Protein AF-A0A4Q9MJ34-F1 (afdb_monomer_lite)

Structure (mmCIF, N/CA/C/O backbone):
data_AF-A0A4Q9MJ34-F1
#
_entry.id   AF-A0A4Q9MJ34-F1
#
loop_
_atom_site.group_PDB
_atom_site.id
_atom_site.type_symbol
_atom_site.label_atom_id
_atom_site.label_alt_id
_atom_site.label_comp_id
_atom_site.label_asym_id
_atom_site.label_entity_id
_atom_site.label_seq_id
_atom_site.pdbx_PDB_ins_code
_atom_site.Cartn_x
_atom_site.Cartn_y
_atom_site.Cartn_z
_atom_site.occupancy
_atom_site.B_iso_or_equiv
_atom_site.auth_seq_id
_atom_site.auth_comp_id
_atom_site.auth_asym_id
_atom_site.auth_atom_id
_atom_site.pdbx_PDB_model_num
ATOM 1 N N . TRP A 1 1 ? -5.768 6.900 15.202 1.00 71.12 1 TRP A N 1
ATOM 2 C CA . TRP A 1 1 ? -4.510 6.728 15.957 1.00 71.12 1 TRP A CA 1
ATOM 3 C C . TRP A 1 1 ? -3.930 8.101 16.248 1.00 71.12 1 TRP A C 1
ATOM 5 O O . TRP A 1 1 ? -4.358 9.040 15.583 1.00 71.12 1 TRP A O 1
ATOM 15 N N . PRO A 1 2 ? -3.010 8.250 17.213 1.00 91.31 2 PRO A N 1
ATOM 16 C CA . PRO A 1 2 ? -2.289 9.505 17.401 1.00 91.31 2 PRO A CA 1
ATOM 17 C C . PRO A 1 2 ? -1.554 9.910 16.118 1.00 91.31 2 PRO A C 1
ATOM 19 O O . PRO A 1 2 ? -0.961 9.059 15.458 1.00 91.31 2 PRO A O 1
ATOM 22 N N . GLU A 1 3 ? -1.564 11.198 15.781 1.00 88.56 3 GLU A N 1
ATOM 23 C CA . GLU A 1 3 ? -0.897 11.725 14.579 1.00 88.56 3 GLU A CA 1
ATOM 24 C C . GLU A 1 3 ? 0.598 11.373 14.557 1.00 88.56 3 GLU A C 1
ATOM 26 O O . GLU A 1 3 ? 1.138 10.940 13.544 1.00 88.56 3 GLU A O 1
ATOM 31 N N . THR A 1 4 ? 1.251 11.438 15.717 1.00 89.12 4 THR A N 1
ATOM 32 C CA . THR A 1 4 ? 2.658 11.055 15.888 1.00 89.12 4 THR A CA 1
ATOM 33 C C . THR A 1 4 ? 2.924 9.593 15.530 1.00 89.12 4 THR A C 1
ATOM 35 O O . THR A 1 4 ? 3.978 9.276 14.989 1.00 89.12 4 THR A O 1
ATOM 38 N N . TRP A 1 5 ? 1.967 8.695 15.774 1.00 90.69 5 TRP A N 1
ATOM 39 C CA . TRP A 1 5 ? 2.090 7.283 15.404 1.00 90.69 5 TRP A CA 1
ATOM 40 C C . TRP A 1 5 ? 1.886 7.067 13.908 1.00 90.69 5 TRP A C 1
ATOM 42 O O . TRP A 1 5 ? 2.558 6.226 13.321 1.00 90.69 5 TRP A O 1
ATOM 52 N N . ILE A 1 6 ? 0.987 7.831 13.282 1.00 86.94 6 ILE A N 1
ATOM 53 C CA . ILE A 1 6 ? 0.792 7.795 11.827 1.00 86.94 6 ILE A CA 1
ATOM 54 C C . ILE A 1 6 ? 2.070 8.272 11.132 1.00 86.94 6 ILE A C 1
ATOM 56 O O . ILE A 1 6 ? 2.556 7.615 10.212 1.00 86.94 6 ILE A O 1
ATOM 60 N N . GLN A 1 7 ? 2.656 9.372 11.604 1.00 90.06 7 GLN A N 1
ATOM 61 C CA . GLN A 1 7 ? 3.914 9.903 11.080 1.00 90.06 7 GLN A CA 1
ATOM 62 C C . GLN A 1 7 ? 5.067 8.914 11.248 1.00 90.06 7 GLN A C 1
ATOM 64 O O . GLN A 1 7 ? 5.810 8.673 10.296 1.00 90.06 7 GLN A O 1
ATOM 69 N N . GLU A 1 8 ? 5.183 8.288 12.418 1.00 91.06 8 GLU A N 1
ATOM 70 C CA . GLU A 1 8 ? 6.228 7.301 12.676 1.00 91.06 8 GLU A CA 1
ATOM 71 C C . GLU A 1 8 ? 6.049 6.038 11.823 1.00 91.06 8 GLU A C 1
ATOM 73 O O . GLU A 1 8 ? 7.008 5.554 11.222 1.00 91.06 8 GLU A O 1
ATOM 78 N N . ALA A 1 9 ? 4.815 5.553 11.664 1.00 88.44 9 ALA A N 1
ATOM 79 C CA . ALA A 1 9 ? 4.514 4.446 10.761 1.00 88.44 9 ALA A CA 1
ATOM 80 C C . ALA A 1 9 ? 4.884 4.788 9.307 1.00 88.44 9 ALA A C 1
ATOM 82 O O . ALA A 1 9 ? 5.561 4.001 8.641 1.00 88.44 9 ALA A O 1
ATOM 83 N N . ARG A 1 10 ? 4.527 5.989 8.821 1.00 89.88 10 ARG A N 1
ATOM 84 C CA . ARG A 1 10 ? 4.923 6.469 7.483 1.00 89.88 10 ARG A CA 1
ATOM 85 C C . ARG A 1 10 ? 6.442 6.540 7.340 1.00 89.88 10 ARG A C 1
ATOM 87 O O . ARG A 1 10 ? 6.970 6.142 6.300 1.00 89.88 10 ARG A O 1
ATOM 94 N N . ARG A 1 11 ? 7.149 7.006 8.374 1.00 90.38 11 ARG A N 1
ATOM 95 C CA . ARG A 1 11 ? 8.616 7.086 8.405 1.00 90.38 11 ARG A CA 1
ATOM 96 C C . ARG A 1 11 ? 9.253 5.702 8.275 1.00 90.38 11 ARG A C 1
ATOM 98 O O . ARG A 1 11 ? 10.134 5.528 7.436 1.00 90.38 11 ARG A O 1
ATOM 105 N N . LEU A 1 12 ? 8.791 4.725 9.055 1.00 89.81 12 LEU A N 1
ATOM 106 C CA . LEU A 1 12 ? 9.312 3.353 9.048 1.00 89.81 12 LEU A CA 1
ATOM 107 C C . LEU A 1 12 ? 9.060 2.646 7.713 1.00 89.81 12 LEU A C 1
ATOM 109 O O . LEU A 1 12 ? 9.987 2.088 7.129 1.00 89.81 12 LEU A O 1
ATOM 113 N N . ILE A 1 13 ? 7.834 2.727 7.193 1.00 89.25 13 ILE A N 1
ATOM 114 C CA . ILE A 1 13 ? 7.457 2.110 5.913 1.00 89.25 13 ILE A CA 1
ATOM 115 C C . ILE A 1 13 ? 8.266 2.734 4.767 1.00 89.25 13 ILE A C 1
ATOM 117 O O . ILE A 1 13 ? 8.820 2.021 3.933 1.00 89.25 13 ILE A O 1
ATOM 121 N N . THR A 1 14 ? 8.412 4.062 4.750 1.00 88.81 14 THR A N 1
ATOM 122 C CA . THR A 1 14 ? 9.218 4.747 3.726 1.00 88.81 14 THR A CA 1
ATOM 123 C C . THR A 1 14 ? 10.694 4.363 3.818 1.00 88.81 14 THR A C 1
ATOM 125 O O . THR A 1 14 ? 11.335 4.140 2.790 1.00 88.81 14 THR A O 1
ATOM 128 N N . HIS A 1 15 ? 11.240 4.255 5.033 1.00 87.69 15 HIS A N 1
ATOM 129 C CA . HIS A 1 15 ? 12.619 3.822 5.242 1.00 87.69 15 HIS A CA 1
ATOM 130 C C . HIS A 1 15 ? 12.849 2.408 4.695 1.00 87.69 15 HIS A C 1
ATOM 132 O O . HIS A 1 15 ? 13.737 2.211 3.863 1.00 87.69 15 HIS A O 1
ATOM 138 N N . GLU A 1 16 ? 12.000 1.452 5.074 1.00 89.25 16 GLU A N 1
ATOM 139 C CA . GLU A 1 16 ? 12.101 0.063 4.619 1.00 89.25 16 GLU A CA 1
ATOM 140 C C . GLU A 1 16 ? 11.977 -0.041 3.091 1.00 89.25 16 GLU A C 1
ATOM 142 O O . GLU A 1 16 ? 12.775 -0.717 2.436 1.00 89.25 16 GLU A O 1
ATOM 147 N N . TRP A 1 17 ? 11.049 0.714 2.497 1.00 87.56 17 TRP A N 1
ATOM 148 C CA . TRP A 1 17 ? 10.918 0.827 1.047 1.00 87.56 17 TRP A CA 1
ATOM 149 C C . TRP A 1 17 ? 12.216 1.274 0.380 1.00 87.56 17 TRP A C 1
ATOM 151 O O . TRP A 1 17 ? 12.679 0.637 -0.566 1.00 87.56 17 TRP A O 1
ATOM 161 N N . THR A 1 18 ? 12.843 2.342 0.880 1.00 86.69 18 THR A N 1
ATOM 162 C CA . THR A 1 18 ? 14.094 2.848 0.299 1.00 86.69 18 THR A CA 1
ATOM 163 C C . THR A 1 18 ? 15.270 1.891 0.456 1.00 86.69 18 THR A C 1
ATOM 165 O O . THR A 1 18 ? 16.134 1.874 -0.419 1.00 86.69 18 THR A O 1
ATOM 168 N N . MET A 1 19 ? 15.293 1.099 1.530 1.00 85.81 19 MET A N 1
ATOM 169 C CA . MET A 1 19 ? 16.393 0.190 1.851 1.00 85.81 19 MET A CA 1
ATOM 170 C C . MET A 1 19 ? 16.295 -1.156 1.131 1.00 85.81 19 MET A C 1
ATOM 172 O O . MET A 1 19 ? 17.326 -1.708 0.750 1.00 85.81 19 MET A O 1
ATOM 176 N N . ARG A 1 20 ? 15.083 -1.701 0.959 1.00 84.50 20 ARG A N 1
ATOM 177 C CA . ARG A 1 20 ? 14.895 -3.089 0.501 1.00 84.50 20 ARG A CA 1
ATOM 178 C C . ARG A 1 20 ? 14.103 -3.256 -0.788 1.00 84.50 20 ARG A C 1
ATOM 180 O O . ARG A 1 20 ? 14.299 -4.252 -1.476 1.00 84.50 20 ARG A O 1
ATOM 187 N N . TYR A 1 21 ? 13.229 -2.309 -1.122 1.00 82.25 21 TYR A N 1
ATOM 188 C CA . TYR A 1 21 ? 12.232 -2.510 -2.180 1.00 82.25 21 TYR A CA 1
ATOM 189 C C . TYR A 1 21 ? 12.360 -1.541 -3.351 1.00 82.25 21 TYR A C 1
ATOM 191 O O . TYR A 1 21 ? 11.905 -1.859 -4.447 1.00 82.25 21 TYR A O 1
ATOM 199 N N . LYS A 1 22 ? 12.994 -0.378 -3.166 1.00 75.12 22 LYS A N 1
ATOM 200 C CA . LYS A 1 22 ? 13.160 0.619 -4.224 1.00 75.12 22 LYS A CA 1
ATOM 201 C C . LYS A 1 22 ? 13.884 -0.011 -5.422 1.00 75.12 22 LYS A C 1
ATOM 203 O O . LYS A 1 22 ? 15.059 -0.366 -5.292 1.00 75.12 22 LYS A O 1
ATOM 208 N N . PRO A 1 23 ? 13.247 -0.103 -6.604 1.00 62.16 23 PRO A N 1
ATOM 209 C CA . PRO A 1 23 ? 13.946 -0.555 -7.790 1.00 62.16 23 PRO A CA 1
ATOM 210 C C . PRO A 1 23 ? 15.043 0.462 -8.099 1.00 62.16 23 PRO A C 1
ATOM 212 O O . PRO A 1 23 ? 14.771 1.649 -8.307 1.00 62.16 23 PRO A O 1
ATOM 215 N N . VAL A 1 24 ? 16.298 0.006 -8.102 1.00 57.34 24 VAL A N 1
ATOM 216 C CA . VAL A 1 24 ? 17.409 0.784 -8.652 1.00 57.34 24 VAL A CA 1
ATOM 217 C C . VAL A 1 24 ? 16.984 1.154 -10.072 1.00 57.34 24 VAL A C 1
ATOM 219 O O . VAL A 1 24 ? 16.696 0.249 -10.863 1.00 57.34 24 VAL A O 1
ATOM 222 N N . PRO A 1 25 ? 16.875 2.451 -10.418 1.00 53.06 25 PRO A N 1
ATOM 223 C CA . PRO A 1 25 ? 16.566 2.830 -11.782 1.00 53.06 25 PRO A CA 1
ATOM 224 C C . PRO A 1 25 ? 17.587 2.138 -12.675 1.00 53.06 25 PRO A C 1
ATOM 226 O O . PRO A 1 25 ? 18.787 2.205 -12.404 1.00 53.06 25 PRO A O 1
ATOM 229 N N . ALA A 1 26 ? 17.121 1.469 -13.727 1.00 49.00 26 ALA A N 1
ATOM 230 C CA . ALA A 1 26 ? 17.945 0.773 -14.713 1.00 49.00 26 ALA A CA 1
ATOM 231 C C . ALA A 1 26 ? 18.858 1.721 -15.533 1.00 49.00 26 ALA A C 1
ATOM 233 O O . ALA A 1 26 ? 19.099 1.490 -16.710 1.00 49.00 26 ALA A O 1
ATOM 234 N N . ALA A 1 27 ? 19.356 2.803 -14.932 1.00 46.69 27 ALA A N 1
ATOM 235 C CA . ALA A 1 27 ? 20.458 3.613 -15.422 1.00 46.69 27 ALA A CA 1
ATOM 236 C C . ALA A 1 27 ? 21.819 2.916 -15.221 1.00 46.69 27 ALA A C 1
ATOM 238 O O . ALA A 1 27 ? 22.747 3.211 -15.961 1.00 46.69 27 ALA A O 1
ATOM 239 N N . ASN A 1 28 ? 21.929 1.947 -14.299 1.00 45.34 28 ASN A N 1
ATOM 240 C CA . ASN A 1 28 ? 23.179 1.206 -14.053 1.00 45.34 28 ASN A CA 1
ATOM 241 C C . ASN A 1 28 ? 23.244 -0.178 -14.725 1.00 45.34 28 ASN A C 1
ATOM 243 O O . ASN A 1 28 ? 24.209 -0.907 -14.532 1.00 45.34 28 ASN A O 1
ATOM 247 N N . ALA A 1 29 ? 22.250 -0.549 -15.539 1.00 46.66 29 ALA A N 1
ATOM 248 C CA . ALA A 1 29 ? 22.277 -1.787 -16.327 1.00 46.66 29 ALA A CA 1
ATOM 249 C C . ALA A 1 29 ? 22.852 -1.572 -17.745 1.00 46.66 29 ALA A C 1
ATOM 251 O O . ALA A 1 29 ? 22.473 -2.270 -18.687 1.00 46.66 29 ALA A O 1
ATOM 252 N N . ALA A 1 30 ? 23.739 -0.586 -17.917 1.00 46.06 30 ALA A N 1
ATOM 253 C CA . ALA A 1 30 ? 24.426 -0.322 -19.175 1.00 46.06 30 ALA A CA 1
ATOM 254 C C . ALA A 1 30 ? 25.826 -0.969 -19.184 1.00 46.06 30 ALA A C 1
ATOM 256 O O . ALA A 1 3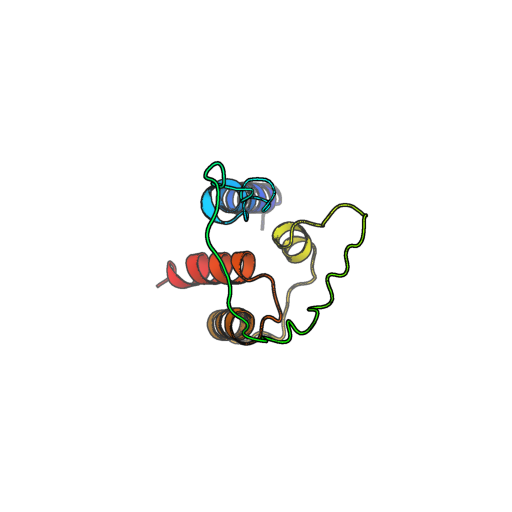0 ? 26.780 -0.413 -18.655 1.00 46.06 30 ALA A O 1
ATOM 257 N N . ALA A 1 31 ? 25.883 -2.119 -19.866 1.00 43.59 31 ALA A N 1
ATOM 258 C CA . ALA A 1 31 ? 27.024 -2.746 -20.546 1.00 43.59 31 ALA A CA 1
ATOM 259 C C . ALA A 1 31 ? 28.149 -3.413 -19.722 1.00 43.59 31 ALA A C 1
ATOM 261 O O . ALA A 1 31 ? 28.902 -2.757 -19.012 1.00 43.59 31 ALA A O 1
ATOM 262 N N . PRO A 1 32 ? 28.444 -4.684 -20.051 1.00 50.84 32 PRO A N 1
ATOM 263 C CA . PRO A 1 32 ? 29.808 -5.119 -20.276 1.00 50.84 32 PRO A CA 1
ATOM 264 C C . PRO A 1 32 ? 29.930 -5.512 -21.750 1.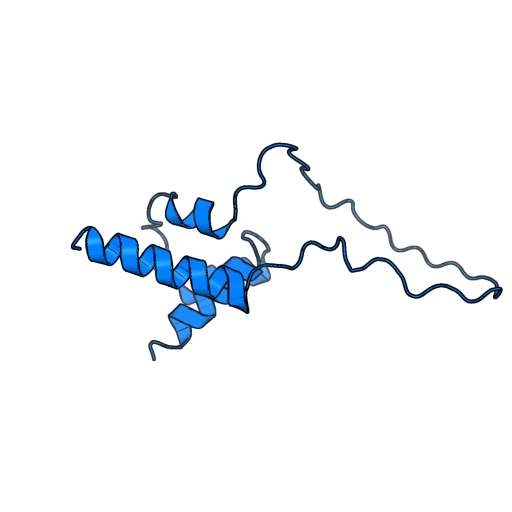00 50.84 32 PRO A C 1
ATOM 266 O O . PRO A 1 32 ? 29.687 -6.659 -22.104 1.00 50.84 32 PRO A O 1
ATOM 269 N N . VAL A 1 33 ? 30.265 -4.574 -22.639 1.00 43.78 33 VAL A N 1
ATOM 270 C CA . VAL A 1 33 ? 30.721 -4.949 -23.988 1.00 43.78 33 VAL A CA 1
ATOM 271 C C . VAL A 1 33 ? 31.850 -4.021 -24.409 1.00 43.78 33 VAL A C 1
ATOM 273 O O . VAL A 1 33 ? 31.643 -2.976 -25.017 1.00 43.78 33 VAL A O 1
ATOM 276 N N . GLY A 1 34 ? 33.062 -4.442 -24.068 1.00 43.81 34 GLY A N 1
ATOM 277 C CA . GLY A 1 34 ? 34.290 -4.041 -24.736 1.00 43.81 34 GLY A CA 1
ATOM 278 C C . GLY A 1 34 ? 35.034 -5.306 -25.147 1.00 43.81 34 GLY A C 1
ATOM 279 O O . GLY A 1 34 ? 35.930 -5.746 -24.440 1.00 43.81 34 GLY A O 1
ATOM 280 N N . GLY A 1 35 ? 34.618 -5.922 -26.252 1.00 39.91 35 GLY A N 1
ATOM 281 C CA . GLY A 1 35 ? 35.297 -7.061 -26.873 1.00 39.91 35 GLY A CA 1
ATOM 282 C C . GLY A 1 35 ? 34.811 -7.217 -28.319 1.00 39.91 35 GLY A C 1
ATOM 283 O O . GLY A 1 35 ? 33.595 -7.236 -28.518 1.00 39.91 35 GLY A O 1
ATOM 284 N N . PRO A 1 36 ? 35.695 -7.240 -29.335 1.00 52.12 36 PRO A N 1
ATOM 285 C CA . PRO A 1 36 ? 35.270 -7.145 -30.725 1.00 52.12 36 PRO A CA 1
ATOM 286 C C . PRO A 1 36 ? 34.981 -8.512 -31.364 1.00 52.12 36 PRO A C 1
ATOM 288 O O . PRO A 1 36 ? 35.621 -9.507 -31.043 1.00 52.12 36 PRO A O 1
ATOM 291 N N . ALA A 1 37 ? 34.087 -8.458 -32.357 1.00 45.69 37 ALA A N 1
ATOM 292 C CA . ALA A 1 37 ? 33.885 -9.382 -33.480 1.00 45.69 37 ALA A CA 1
ATOM 293 C C . ALA A 1 37 ? 33.294 -10.783 -33.202 1.00 45.69 37 ALA A C 1
ATOM 295 O O . ALA A 1 37 ? 33.874 -11.607 -32.506 1.00 45.69 37 ALA A O 1
ATOM 296 N N . GLY A 1 38 ? 32.162 -11.076 -33.861 1.00 36.66 38 GLY A N 1
ATOM 297 C CA . GLY A 1 38 ? 31.592 -12.426 -33.941 1.00 36.66 38 GLY A CA 1
ATOM 298 C C . GLY A 1 38 ? 30.123 -12.477 -34.381 1.00 36.66 38 GLY A C 1
ATOM 299 O O . GLY A 1 38 ? 29.238 -12.598 -33.550 1.00 36.66 38 GLY A O 1
ATOM 300 N N . GLU A 1 39 ? 29.900 -12.306 -35.684 1.00 40.72 39 GLU A N 1
ATOM 301 C CA . GLU A 1 39 ? 28.923 -12.973 -36.570 1.00 40.72 39 GLU A CA 1
ATOM 302 C C . GLU A 1 39 ? 27.550 -13.516 -36.064 1.00 40.72 39 GLU A C 1
ATOM 304 O O . GLU A 1 39 ? 27.452 -14.350 -35.173 1.00 40.72 39 GLU A O 1
ATOM 309 N N . SER A 1 40 ? 26.497 -13.081 -36.779 1.00 44.34 40 SER A N 1
ATOM 310 C CA . SER A 1 40 ? 25.203 -13.718 -37.127 1.00 44.34 40 SER A CA 1
ATOM 311 C C . SER A 1 40 ? 24.464 -14.659 -36.157 1.00 44.34 40 SER A C 1
ATOM 313 O O . SER A 1 40 ? 24.881 -15.784 -35.911 1.00 44.34 40 SER A O 1
ATOM 315 N N . THR A 1 41 ? 23.194 -14.332 -35.861 1.00 39.22 41 THR A N 1
ATOM 316 C CA . THR A 1 41 ? 22.017 -15.045 -36.429 1.00 39.22 41 THR A CA 1
ATOM 317 C C . THR A 1 41 ? 20.699 -14.614 -35.770 1.00 39.22 41 THR A C 1
ATOM 319 O O . THR A 1 41 ? 20.519 -14.617 -34.556 1.00 39.22 41 THR A O 1
ATOM 322 N N . THR A 1 42 ? 19.752 -14.281 -36.641 1.00 48.91 42 THR A N 1
ATOM 323 C CA . THR A 1 42 ? 18.316 -14.040 -36.480 1.00 48.91 42 THR A CA 1
ATOM 324 C C . THR A 1 42 ? 17.595 -14.894 -35.427 1.00 48.91 42 THR A C 1
ATOM 326 O O . THR A 1 42 ? 17.563 -16.118 -35.524 1.00 48.91 42 THR A O 1
ATOM 329 N N . ARG A 1 43 ? 16.823 -14.246 -34.540 1.00 42.53 43 ARG A N 1
ATOM 330 C CA . ARG A 1 43 ? 15.486 -14.741 -34.156 1.00 42.53 43 ARG A CA 1
ATOM 331 C C . ARG A 1 43 ? 14.593 -13.625 -33.619 1.00 42.53 43 ARG A C 1
ATOM 333 O O . ARG A 1 43 ? 14.809 -13.080 -32.539 1.00 42.53 43 ARG A O 1
ATOM 340 N N . SER A 1 44 ? 13.553 -13.335 -34.396 1.00 51.06 44 SER A N 1
ATOM 341 C CA . SER A 1 44 ? 12.384 -12.553 -34.012 1.00 51.06 44 SER A CA 1
ATOM 342 C C . SER A 1 44 ? 11.867 -12.932 -32.626 1.00 51.06 44 SER A C 1
ATOM 344 O O . SER A 1 44 ? 11.465 -14.068 -32.383 1.00 51.06 44 SER A O 1
ATOM 346 N N . ARG A 1 45 ? 11.753 -11.935 -31.754 1.00 45.12 45 ARG A N 1
ATOM 347 C CA . ARG A 1 45 ? 10.687 -11.883 -30.755 1.00 45.12 45 ARG A CA 1
ATOM 348 C C . ARG A 1 45 ? 10.133 -10.475 -30.775 1.00 45.12 45 ARG A C 1
ATOM 350 O O . ARG A 1 45 ? 10.768 -9.542 -30.294 1.00 45.12 45 ARG A O 1
ATOM 357 N N . THR A 1 46 ? 8.960 -10.350 -31.379 1.00 49.50 46 THR A N 1
ATOM 358 C CA . THR A 1 46 ? 8.095 -9.178 -31.352 1.00 49.50 46 THR A CA 1
ATOM 359 C C . THR A 1 46 ? 7.951 -8.726 -29.903 1.00 49.50 46 THR A C 1
ATOM 361 O O . THR A 1 46 ? 7.171 -9.290 -29.134 1.00 49.50 46 THR A O 1
ATOM 364 N N . ARG A 1 47 ? 8.753 -7.740 -29.493 1.00 50.06 47 ARG A N 1
ATOM 365 C CA . ARG A 1 47 ? 8.565 -7.057 -28.218 1.00 50.06 47 ARG A CA 1
ATOM 366 C C . ARG A 1 47 ? 7.310 -6.222 -28.401 1.00 50.06 47 ARG A C 1
ATOM 368 O O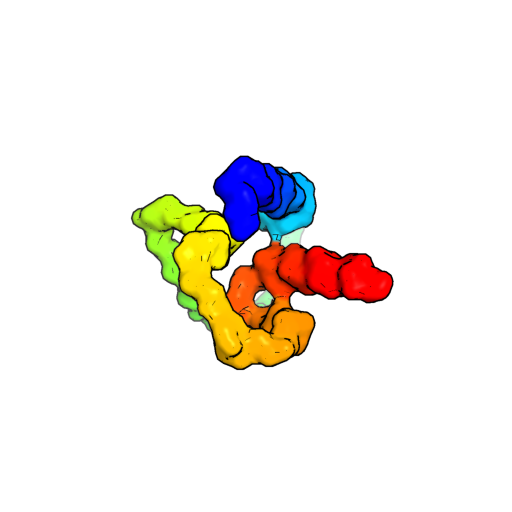 . ARG A 1 47 ? 7.368 -5.139 -28.975 1.00 50.06 47 ARG A O 1
ATOM 375 N N . ARG A 1 48 ? 6.162 -6.770 -27.985 1.00 49.75 48 ARG A N 1
ATOM 376 C CA . ARG A 1 48 ? 4.947 -5.981 -27.779 1.00 49.75 48 ARG A CA 1
ATOM 377 C C . ARG A 1 48 ? 5.370 -4.789 -26.933 1.00 49.75 48 ARG A C 1
ATOM 379 O O . ARG A 1 48 ? 5.870 -4.974 -25.824 1.00 49.75 48 ARG A O 1
ATOM 386 N N . ALA A 1 49 ? 5.273 -3.603 -27.521 1.00 50.84 49 ALA A N 1
ATOM 387 C CA . ALA A 1 49 ? 5.559 -2.353 -26.856 1.00 50.84 49 ALA A CA 1
ATOM 388 C C . ALA A 1 49 ? 4.604 -2.249 -25.666 1.00 50.84 49 ALA A C 1
ATOM 390 O O . ALA A 1 49 ? 3.435 -1.907 -25.822 1.00 50.84 49 ALA A O 1
ATOM 391 N N . ALA A 1 50 ? 5.089 -2.622 -24.481 1.00 50.06 50 ALA A N 1
ATOM 392 C CA . ALA A 1 50 ? 4.443 -2.234 -23.247 1.00 50.06 50 ALA A CA 1
ATOM 393 C C . ALA A 1 50 ? 4.445 -0.709 -23.252 1.00 50.06 50 ALA A C 1
ATOM 395 O O . ALA A 1 50 ? 5.498 -0.087 -23.421 1.00 50.06 50 ALA A O 1
ATOM 396 N N . PHE A 1 51 ? 3.251 -0.135 -23.161 1.00 45.75 51 PHE A N 1
ATOM 397 C CA . PHE A 1 51 ? 3.011 1.293 -23.140 1.00 45.75 51 PHE A CA 1
ATOM 398 C C . PHE A 1 51 ? 3.761 1.886 -21.942 1.00 45.75 51 PHE A C 1
ATOM 400 O O . PHE A 1 51 ? 3.258 1.946 -20.824 1.00 45.75 51 PHE A O 1
ATOM 407 N N . ARG A 1 52 ? 5.021 2.277 -22.157 1.00 46.81 52 ARG A N 1
ATOM 408 C CA . ARG A 1 52 ? 5.751 3.141 -21.241 1.00 46.81 52 ARG A CA 1
ATOM 409 C C . ARG A 1 52 ? 5.117 4.507 -21.393 1.00 46.81 52 ARG A C 1
ATOM 411 O O . ARG A 1 52 ? 5.545 5.306 -22.223 1.00 46.81 52 ARG A O 1
ATOM 418 N N . MET A 1 53 ? 4.083 4.759 -20.599 1.00 39.09 53 MET A N 1
ATOM 419 C CA . MET A 1 53 ? 3.630 6.113 -20.339 1.00 39.09 53 MET A CA 1
ATOM 420 C C . MET A 1 53 ? 4.751 6.805 -19.558 1.00 39.09 53 MET A C 1
ATOM 422 O O . MET A 1 53 ? 4.767 6.852 -18.333 1.00 39.09 53 MET A O 1
ATOM 426 N N . SER A 1 54 ? 5.766 7.274 -20.285 1.00 49.91 54 SER A N 1
ATOM 427 C CA . SER A 1 54 ? 6.737 8.233 -19.784 1.00 49.91 54 SER A CA 1
ATOM 428 C C . SER A 1 54 ? 6.020 9.567 -19.629 1.00 49.91 54 SER A C 1
ATOM 430 O O . SER A 1 54 ? 6.169 10.469 -20.449 1.00 49.91 54 SER A O 1
ATOM 432 N N . THR A 1 55 ? 5.248 9.711 -18.554 1.00 41.28 55 THR A N 1
ATOM 433 C CA . THR A 1 55 ? 4.923 11.035 -18.040 1.00 41.28 55 THR A CA 1
ATOM 434 C C . THR A 1 55 ? 6.196 11.585 -17.418 1.00 41.28 55 THR A C 1
ATOM 436 O O . THR A 1 55 ? 6.587 11.253 -16.301 1.00 41.28 55 THR A O 1
ATOM 439 N N . ARG A 1 56 ? 6.891 12.412 -18.201 1.00 44.25 56 ARG A N 1
ATOM 440 C CA . ARG A 1 56 ? 7.881 13.374 -17.724 1.00 44.25 56 ARG A CA 1
ATOM 441 C C . ARG A 1 56 ? 7.153 14.355 -16.796 1.00 44.25 56 ARG A C 1
ATOM 443 O O . ARG A 1 56 ? 6.690 15.405 -17.210 1.00 44.25 56 ARG A O 1
ATOM 450 N N . GLY A 1 57 ? 7.010 13.941 -15.549 1.00 39.41 57 GLY A N 1
ATOM 451 C CA . GLY A 1 57 ? 6.383 14.646 -14.444 1.00 39.41 57 GLY A CA 1
ATOM 452 C C . GLY A 1 57 ? 6.569 13.732 -13.247 1.00 39.41 57 GLY A C 1
ATOM 453 O O . GLY A 1 57 ? 6.101 12.603 -13.310 1.00 39.41 57 GLY A O 1
ATOM 454 N N . LYS A 1 58 ? 7.388 14.172 -12.278 1.00 46.62 58 LYS A N 1
ATOM 455 C CA . LYS A 1 58 ? 7.734 13.521 -11.000 1.00 46.62 58 LYS A CA 1
ATOM 456 C C . LYS A 1 58 ? 7.128 12.114 -10.885 1.00 46.62 58 LYS A C 1
ATOM 458 O O . LYS A 1 58 ? 5.965 12.011 -10.521 1.00 46.62 58 LYS A O 1
ATOM 463 N N . ALA A 1 59 ? 7.868 11.067 -11.271 1.00 55.34 59 ALA A N 1
ATOM 464 C CA . ALA A 1 59 ? 7.390 9.691 -11.140 1.00 55.34 59 ALA A CA 1
ATOM 465 C C . ALA A 1 59 ? 6.991 9.489 -9.674 1.00 55.34 59 ALA A C 1
ATOM 467 O O . ALA A 1 59 ? 7.867 9.411 -8.810 1.00 55.34 59 ALA A O 1
ATOM 468 N N . VAL A 1 60 ? 5.688 9.561 -9.392 1.00 64.56 60 VAL A N 1
ATOM 469 C CA . VAL A 1 60 ? 5.179 9.503 -8.027 1.00 64.56 60 VAL A CA 1
ATOM 470 C C . VAL A 1 60 ? 5.576 8.133 -7.520 1.00 64.56 60 VAL A C 1
ATOM 472 O O . VAL A 1 60 ? 5.331 7.127 -8.188 1.00 64.56 60 VAL A O 1
ATOM 475 N N . ASN A 1 61 ? 6.290 8.106 -6.398 1.00 80.94 61 ASN A N 1
ATOM 476 C CA . ASN A 1 61 ? 6.710 6.853 -5.800 1.00 80.94 61 ASN A CA 1
ATOM 477 C C . ASN A 1 61 ? 5.438 6.016 -5.562 1.00 80.94 61 ASN A C 1
ATOM 479 O O . ASN A 1 61 ? 4.524 6.530 -4.916 1.00 80.94 61 ASN A O 1
ATOM 483 N N . PRO A 1 62 ? 5.337 4.776 -6.076 1.00 84.44 62 PRO A N 1
ATOM 484 C CA . PRO A 1 62 ? 4.117 3.979 -5.956 1.00 84.44 62 PRO A CA 1
ATOM 485 C C . PRO A 1 62 ? 3.681 3.804 -4.495 1.00 84.44 62 PRO A C 1
ATOM 487 O O . PRO A 1 62 ? 2.489 3.823 -4.208 1.00 84.44 62 PRO A O 1
ATOM 490 N N . LEU A 1 63 ? 4.633 3.742 -3.554 1.00 86.50 63 LEU A N 1
ATOM 491 C CA . LEU A 1 63 ? 4.327 3.743 -2.124 1.00 86.50 63 LEU A CA 1
ATOM 492 C C . LEU A 1 63 ? 3.657 5.048 -1.666 1.00 86.50 63 LEU A C 1
ATOM 494 O O . LEU A 1 63 ? 2.698 5.015 -0.907 1.00 86.50 63 LEU A O 1
ATOM 498 N N . GLU A 1 64 ? 4.161 6.199 -2.108 1.00 85.69 64 GLU A N 1
ATOM 499 C CA . GLU A 1 64 ? 3.599 7.506 -1.747 1.00 85.69 64 GLU A CA 1
ATOM 500 C C . GLU A 1 64 ? 2.187 7.663 -2.320 1.00 85.69 64 GLU A C 1
ATOM 502 O O . GLU A 1 64 ? 1.278 8.061 -1.598 1.00 85.69 64 GLU A O 1
ATOM 507 N N . ALA A 1 65 ? 1.980 7.247 -3.573 1.00 86.56 65 ALA A N 1
ATOM 508 C CA . ALA A 1 65 ? 0.657 7.212 -4.190 1.00 86.56 65 ALA A CA 1
ATOM 509 C C . ALA A 1 65 ? -0.322 6.316 -3.411 1.00 86.56 65 ALA A C 1
ATOM 511 O O . ALA A 1 65 ? -1.472 6.697 -3.219 1.00 86.56 65 ALA A O 1
ATOM 512 N N . TYR A 1 66 ? 0.136 5.156 -2.930 1.00 87.12 66 TYR A N 1
ATOM 513 C CA . TYR A 1 66 ? -0.678 4.246 -2.125 1.00 87.12 66 TYR A CA 1
ATOM 514 C C . TYR A 1 66 ? -1.022 4.815 -0.740 1.00 87.12 66 TYR A C 1
ATOM 516 O O . TYR A 1 66 ? -2.146 4.652 -0.277 1.00 87.12 66 TYR A O 1
ATOM 524 N N . LEU A 1 67 ? -0.086 5.505 -0.080 1.00 87.62 67 LEU A N 1
ATOM 525 C CA . LEU A 1 67 ? -0.316 6.097 1.245 1.00 87.62 67 LEU A CA 1
ATOM 526 C C . LEU A 1 67 ? -1.280 7.292 1.217 1.00 87.62 67 LEU A C 1
ATOM 528 O O . LEU A 1 67 ? -1.953 7.545 2.212 1.00 87.62 67 LEU A O 1
ATOM 532 N N . GLU A 1 68 ? -1.330 8.023 0.104 1.00 87.62 68 GLU A N 1
ATOM 533 C CA . GLU A 1 68 ? -2.273 9.130 -0.111 1.00 87.62 68 GLU A CA 1
ATOM 534 C C . GLU A 1 68 ? -3.624 8.648 -0.675 1.00 87.62 68 GLU A C 1
ATOM 536 O O . GLU A 1 68 ? -4.604 9.397 -0.684 1.00 87.62 68 GLU A O 1
ATOM 541 N N . ALA A 1 69 ? -3.698 7.403 -1.161 1.00 85.00 69 ALA A N 1
ATOM 542 C CA . ALA A 1 69 ? -4.924 6.846 -1.711 1.00 85.00 69 ALA A CA 1
ATOM 543 C C . ALA A 1 69 ? -5.974 6.605 -0.609 1.00 85.00 69 ALA A C 1
ATOM 545 O O . ALA A 1 69 ? -5.638 6.207 0.512 1.00 85.00 69 ALA A O 1
ATOM 546 N N . PRO A 1 70 ? -7.272 6.783 -0.918 1.00 84.56 70 PRO A N 1
ATOM 547 C CA . PRO A 1 70 ? -8.338 6.397 -0.007 1.00 84.56 70 PRO A CA 1
ATOM 548 C C . PRO A 1 70 ? -8.239 4.909 0.375 1.00 84.56 70 PRO A C 1
ATOM 550 O O . PRO A 1 70 ? -7.941 4.080 -0.491 1.00 84.56 70 PRO A O 1
ATOM 553 N N . PRO A 1 71 ? -8.541 4.534 1.631 1.00 80.69 71 PRO A N 1
ATOM 554 C CA . PRO A 1 71 ? -8.530 3.137 2.048 1.00 80.69 71 PRO A CA 1
ATOM 555 C C . PRO A 1 71 ? -9.442 2.259 1.180 1.00 80.69 71 PRO A C 1
ATOM 557 O O . PRO A 1 71 ? -10.622 2.561 0.985 1.00 80.69 71 PRO A O 1
ATOM 560 N N . LEU A 1 72 ? -8.910 1.133 0.704 1.00 80.31 72 LEU A N 1
ATOM 561 C CA . LEU A 1 72 ? -9.651 0.158 -0.095 1.00 80.31 72 LEU A CA 1
ATOM 562 C C . LEU A 1 72 ? -10.558 -0.700 0.804 1.00 80.31 72 LEU A C 1
ATOM 564 O O . LEU A 1 72 ? -10.199 -1.802 1.209 1.00 80.31 72 LEU A O 1
ATOM 568 N N . SER A 1 73 ? -11.758 -0.207 1.111 1.00 79.75 73 SER A N 1
ATOM 569 C CA . SER A 1 73 ? -12.742 -0.907 1.958 1.00 79.75 73 SER A CA 1
ATOM 570 C C . SER A 1 73 ? -13.365 -2.153 1.309 1.00 79.75 73 SER A C 1
ATOM 572 O O . SER A 1 73 ? -14.017 -2.950 1.981 1.00 79.75 73 SER A O 1
ATOM 574 N N . THR A 1 74 ? -13.171 -2.339 0.003 1.00 83.94 74 THR A N 1
ATOM 575 C CA . THR A 1 74 ? -13.692 -3.477 -0.767 1.00 83.94 74 THR A CA 1
ATOM 576 C C . THR A 1 74 ? -12.809 -4.722 -0.682 1.00 83.94 74 THR A C 1
ATOM 578 O O . THR A 1 74 ? -13.264 -5.819 -1.017 1.00 83.94 74 THR A O 1
ATOM 581 N N . VAL A 1 75 ? -11.560 -4.584 -0.231 1.00 85.44 75 VAL A N 1
ATOM 582 C CA . VAL A 1 75 ? -10.603 -5.690 -0.144 1.00 85.44 75 VAL A CA 1
ATOM 583 C C . VAL A 1 75 ? -10.837 -6.467 1.150 1.00 85.44 75 VAL A C 1
ATOM 585 O O . VAL A 1 75 ? -10.465 -6.027 2.232 1.00 85.44 75 VAL A O 1
ATOM 588 N N . LYS A 1 76 ? -11.463 -7.644 1.035 1.00 85.88 76 LYS A N 1
ATOM 589 C CA . LYS A 1 76 ? -11.726 -8.536 2.180 1.00 85.88 76 LYS A CA 1
ATOM 590 C C . LYS A 1 76 ? -10.518 -9.371 2.595 1.00 85.88 76 LYS A C 1
ATOM 592 O O . LYS A 1 76 ? -10.365 -9.670 3.772 1.00 85.88 76 LYS A O 1
ATOM 597 N N . ASP A 1 77 ? -9.691 -9.751 1.626 1.00 88.06 77 ASP A N 1
ATOM 598 C CA . ASP A 1 77 ? -8.470 -10.524 1.838 1.00 88.06 77 ASP A CA 1
ATOM 599 C C . ASP A 1 77 ? -7.281 -9.752 1.239 1.00 88.06 77 ASP A C 1
ATOM 601 O O . ASP A 1 77 ? -7.048 -9.805 0.024 1.00 88.06 77 ASP A O 1
ATOM 605 N N . PRO A 1 78 ? -6.545 -8.997 2.077 1.00 87.19 78 PRO A N 1
ATOM 606 C CA . PRO A 1 78 ? -5.373 -8.246 1.645 1.00 87.19 78 PRO A CA 1
ATOM 607 C C . PRO A 1 78 ? -4.275 -9.139 1.053 1.00 87.19 78 PRO A C 1
ATOM 609 O O . PRO A 1 78 ? -3.618 -8.735 0.095 1.00 87.19 78 PRO A O 1
ATOM 612 N N . LEU A 1 79 ? -4.091 -10.365 1.559 1.00 88.81 79 LEU A N 1
ATOM 613 C CA . LEU A 1 79 ? -3.090 -11.294 1.028 1.00 88.81 79 LEU A CA 1
ATOM 614 C C . LEU A 1 79 ? -3.482 -11.770 -0.373 1.00 88.81 79 LEU A C 1
ATOM 616 O O . LEU A 1 79 ? -2.636 -11.798 -1.270 1.00 88.81 79 LEU A O 1
ATOM 620 N N . ALA A 1 80 ? -4.754 -12.108 -0.599 1.00 89.19 80 ALA A N 1
ATOM 621 C CA . ALA A 1 80 ? -5.235 -12.471 -1.931 1.00 89.19 80 ALA A CA 1
ATOM 622 C C . ALA A 1 80 ? -5.163 -11.294 -2.913 1.00 89.19 80 ALA A C 1
ATOM 624 O O . ALA A 1 80 ? -4.781 -11.492 -4.070 1.00 89.19 80 ALA A O 1
ATOM 625 N N . TYR A 1 81 ? -5.474 -10.076 -2.457 1.00 90.25 81 TYR A N 1
ATOM 626 C CA . TYR A 1 81 ? -5.360 -8.860 -3.263 1.00 90.25 81 TYR A CA 1
ATOM 627 C C . TYR A 1 81 ? -3.932 -8.661 -3.773 1.00 90.25 81 TYR A C 1
ATOM 629 O O . TYR A 1 81 ? -3.709 -8.640 -4.984 1.00 90.25 81 TYR A O 1
ATOM 637 N N . TRP A 1 82 ? -2.947 -8.617 -2.873 1.00 91.25 82 TRP A N 1
ATOM 638 C CA . TRP A 1 82 ? -1.558 -8.369 -3.261 1.00 91.25 82 TRP A CA 1
ATOM 639 C C . TRP A 1 82 ? -0.938 -9.529 -4.052 1.00 91.25 82 TRP A C 1
ATOM 641 O O . TRP A 1 82 ? -0.191 -9.296 -5.002 1.00 91.25 82 TRP A O 1
ATOM 651 N N . ASN A 1 83 ? -1.310 -10.782 -3.762 1.00 88.56 83 ASN A N 1
ATOM 652 C CA . ASN A 1 83 ? -0.914 -11.926 -4.593 1.00 88.56 83 ASN A CA 1
ATOM 653 C C . ASN A 1 83 ? -1.485 -11.837 -6.017 1.00 88.56 83 ASN A C 1
ATOM 655 O O . ASN A 1 83 ? -0.811 -12.197 -6.985 1.00 88.56 83 ASN A O 1
ATOM 659 N N . THR A 1 84 ? -2.724 -11.363 -6.161 1.00 89.06 84 THR A N 1
ATOM 660 C CA . THR A 1 84 ? -3.351 -11.145 -7.472 1.00 89.06 84 THR A CA 1
ATOM 661 C C . THR A 1 84 ? -2.701 -9.974 -8.197 1.00 89.06 84 THR A C 1
ATOM 663 O O . THR A 1 84 ? -2.475 -10.061 -9.404 1.00 89.06 84 THR A O 1
ATOM 666 N N . ALA A 1 85 ? -2.329 -8.921 -7.472 1.00 87.50 85 ALA A N 1
ATOM 667 C CA . ALA A 1 85 ? -1.649 -7.759 -8.025 1.00 87.50 85 ALA A CA 1
ATOM 668 C C . ALA A 1 85 ? -0.297 -8.130 -8.661 1.00 87.50 85 ALA A C 1
ATOM 670 O O . ALA A 1 85 ? -0.023 -7.729 -9.791 1.00 87.50 85 ALA A O 1
ATOM 671 N N . ILE A 1 86 ? 0.490 -9.005 -8.015 1.00 85.69 86 ILE A N 1
ATOM 672 C CA . ILE A 1 86 ? 1.735 -9.548 -8.596 1.00 85.69 86 ILE A CA 1
ATOM 673 C C . ILE A 1 86 ? 1.460 -10.378 -9.857 1.00 85.69 86 ILE A C 1
ATOM 675 O O . ILE A 1 86 ? 2.181 -10.260 -10.846 1.00 85.69 86 ILE A O 1
ATOM 679 N N . LYS A 1 87 ? 0.429 -11.232 -9.840 1.00 86.69 87 LYS A N 1
ATOM 680 C CA . LYS A 1 87 ? 0.119 -12.139 -10.963 1.00 86.69 87 LYS A CA 1
ATOM 681 C C . LYS A 1 87 ? -0.455 -11.415 -12.181 1.00 86.69 87 LYS A C 1
ATOM 683 O O . LYS A 1 87 ? -0.190 -11.821 -13.309 1.00 86.69 87 LYS A O 1
ATOM 688 N N . SER A 1 88 ? -1.267 -10.388 -11.952 1.00 83.81 88 SER A N 1
ATOM 689 C CA . SER A 1 88 ? -1.961 -9.630 -13.000 1.00 83.81 88 SER A CA 1
ATOM 690 C C . SER A 1 88 ? -1.167 -8.422 -13.500 1.00 83.81 88 SER A C 1
ATOM 692 O O . SER A 1 88 ? -1.447 -7.931 -14.591 1.00 83.81 88 SER A O 1
ATOM 694 N N . GLY A 1 89 ? -0.181 -7.952 -12.726 1.00 81.19 89 GLY A N 1
ATOM 695 C CA . GLY A 1 89 ? 0.543 -6.714 -13.010 1.00 81.19 89 GLY A CA 1
ATOM 696 C C . GLY A 1 89 ? -0.328 -5.465 -12.862 1.00 81.19 89 GLY A C 1
ATOM 697 O O . GLY A 1 89 ? -0.046 -4.460 -13.509 1.00 81.19 89 GLY A O 1
ATOM 698 N N . SER A 1 90 ? -1.405 -5.535 -12.068 1.00 79.50 90 SER A N 1
ATOM 699 C CA . SER A 1 90 ? -2.312 -4.404 -11.832 1.00 79.50 90 SER A CA 1
ATOM 700 C C . SER A 1 90 ? -1.691 -3.309 -10.964 1.00 79.50 90 SER A C 1
ATOM 702 O O . SER A 1 90 ? -2.109 -2.162 -11.057 1.00 79.50 90 SER A O 1
ATOM 704 N N . GLU A 1 91 ? -0.701 -3.662 -10.142 1.00 83.94 91 GLU A N 1
A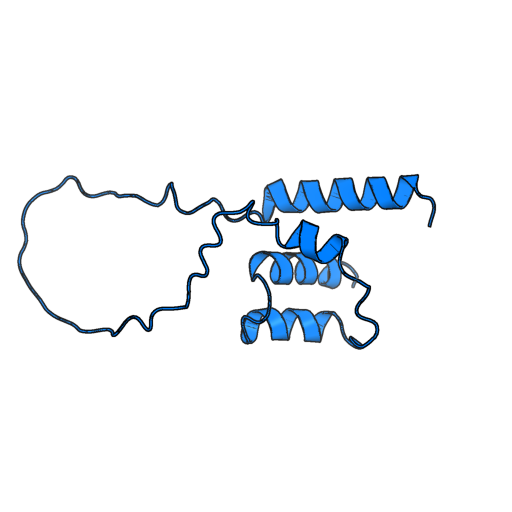TOM 705 C CA . GLU A 1 91 ? 0.037 -2.758 -9.255 1.00 83.94 91 GLU A CA 1
ATOM 706 C C . GLU A 1 91 ? 1.545 -2.876 -9.490 1.00 83.94 91 GLU A C 1
ATOM 708 O O . GLU A 1 91 ? 2.029 -3.797 -10.158 1.00 83.94 91 GLU A O 1
ATOM 713 N N . ASP A 1 92 ? 2.306 -1.961 -8.887 1.00 87.50 92 ASP A N 1
ATOM 714 C CA . ASP A 1 92 ? 3.761 -2.063 -8.862 1.00 87.50 92 ASP A CA 1
ATOM 715 C C . ASP A 1 92 ? 4.214 -3.342 -8.133 1.00 87.50 92 ASP A C 1
ATOM 717 O O . ASP A 1 92 ? 3.812 -3.629 -7.002 1.00 87.50 92 ASP A O 1
ATOM 721 N N . ALA A 1 93 ? 5.075 -4.122 -8.789 1.00 85.12 93 ALA A N 1
ATOM 722 C CA . ALA A 1 93 ? 5.508 -5.420 -8.280 1.00 85.12 93 ALA A CA 1
ATOM 723 C C . ALA A 1 93 ? 6.332 -5.310 -6.987 1.00 85.12 93 ALA A C 1
ATOM 725 O O . ALA A 1 93 ? 6.244 -6.197 -6.135 1.00 85.12 93 ALA A O 1
ATOM 726 N N . ALA A 1 94 ? 7.118 -4.239 -6.819 1.00 87.38 94 ALA A N 1
ATOM 727 C CA . ALA A 1 94 ? 7.892 -4.023 -5.601 1.00 87.38 94 ALA A CA 1
ATOM 728 C C . ALA A 1 94 ? 6.977 -3.604 -4.445 1.00 87.38 94 ALA A C 1
ATOM 730 O O . ALA A 1 94 ? 7.1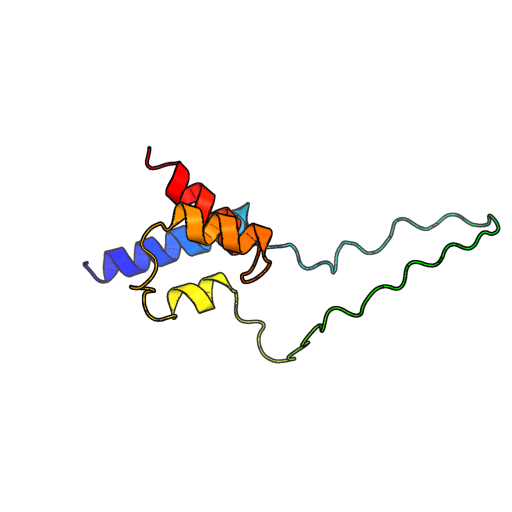44 -4.098 -3.329 1.00 87.38 94 ALA A O 1
ATOM 731 N N . LEU A 1 95 ? 5.971 -2.765 -4.718 1.00 87.88 95 LEU A N 1
ATOM 732 C CA . LEU A 1 95 ? 4.955 -2.390 -3.731 1.00 87.88 95 LEU A CA 1
ATOM 733 C C . LEU A 1 95 ? 4.152 -3.608 -3.269 1.00 87.88 95 LEU A C 1
ATOM 735 O O . LEU A 1 95 ? 4.029 -3.848 -2.069 1.00 87.88 95 LEU A O 1
ATOM 739 N N . ALA A 1 96 ? 3.662 -4.414 -4.211 1.00 90.25 96 ALA A N 1
ATOM 740 C CA . ALA A 1 96 ? 2.901 -5.612 -3.888 1.00 90.25 96 ALA A CA 1
ATOM 741 C C . ALA A 1 96 ? 3.735 -6.633 -3.104 1.00 90.25 96 ALA A C 1
ATOM 743 O O . ALA A 1 96 ? 3.231 -7.274 -2.181 1.00 90.25 96 ALA A O 1
ATOM 744 N N . ARG A 1 97 ? 5.032 -6.751 -3.418 1.00 88.06 97 ARG A N 1
ATOM 745 C CA . ARG A 1 97 ? 5.949 -7.604 -2.661 1.00 88.06 97 ARG A CA 1
ATOM 746 C C . ARG A 1 97 ? 6.158 -7.103 -1.234 1.00 88.06 97 ARG A C 1
ATOM 748 O O . ARG A 1 97 ? 6.049 -7.903 -0.310 1.00 88.06 97 ARG A O 1
ATOM 755 N N . MET A 1 98 ? 6.408 -5.806 -1.057 1.00 90.25 98 MET A N 1
ATOM 756 C CA . MET A 1 98 ? 6.538 -5.195 0.267 1.00 90.25 98 MET A CA 1
ATOM 757 C C . MET A 1 98 ? 5.278 -5.435 1.101 1.00 90.25 98 MET A C 1
ATOM 759 O O . MET A 1 98 ? 5.369 -5.899 2.233 1.00 90.25 98 MET A O 1
ATOM 763 N N . ALA A 1 99 ? 4.099 -5.179 0.532 1.00 89.81 99 ALA A N 1
ATOM 764 C CA . ALA A 1 99 ? 2.837 -5.386 1.229 1.00 89.81 99 ALA A CA 1
ATOM 765 C C . ALA A 1 99 ? 2.662 -6.843 1.687 1.00 89.81 99 ALA A C 1
ATOM 767 O O . ALA A 1 99 ? 2.284 -7.080 2.833 1.00 89.81 99 ALA A O 1
ATOM 768 N N . LEU A 1 100 ? 2.993 -7.821 0.837 1.00 90.31 100 LEU A N 1
ATOM 769 C CA . LEU A 1 100 ? 2.962 -9.234 1.221 1.00 90.31 100 LEU A CA 1
ATOM 770 C C . LEU A 1 100 ? 3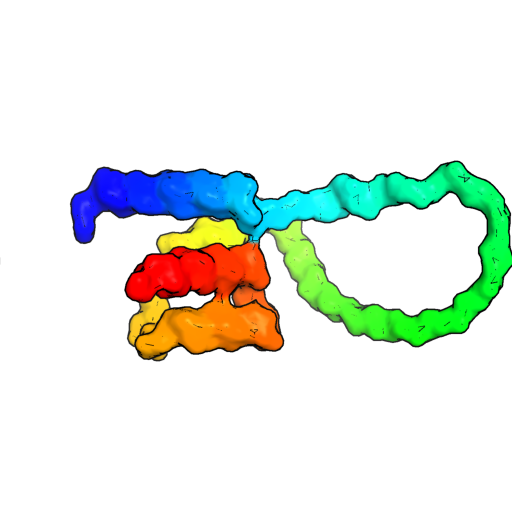.943 -9.562 2.343 1.00 90.31 100 LEU A C 1
ATOM 772 O O . LEU A 1 100 ? 3.568 -10.300 3.250 1.00 90.31 100 LEU A O 1
ATOM 776 N N . ASP A 1 101 ? 5.164 -9.030 2.308 1.00 89.00 101 ASP A N 1
ATOM 777 C CA . ASP A 1 101 ? 6.157 -9.293 3.351 1.00 89.00 101 ASP A CA 1
ATOM 778 C C . ASP A 1 101 ? 5.659 -8.769 4.715 1.00 89.00 101 ASP A C 1
ATOM 780 O O . ASP A 1 101 ? 5.670 -9.512 5.693 1.00 89.00 101 ASP A O 1
ATOM 784 N N . PHE A 1 102 ? 5.098 -7.554 4.781 1.00 86.25 102 PHE A N 1
ATOM 785 C CA . PHE A 1 102 ? 4.504 -7.018 6.019 1.00 86.25 102 PHE A CA 1
ATOM 786 C C . PHE A 1 102 ? 3.282 -7.814 6.501 1.00 86.25 102 PHE A C 1
ATOM 788 O O . PHE A 1 102 ? 3.138 -8.072 7.698 1.00 86.25 102 PHE A O 1
ATOM 795 N N . LEU A 1 103 ? 2.401 -8.220 5.582 1.00 86.12 103 LEU A N 1
ATOM 796 C CA . LEU A 1 103 ? 1.191 -8.975 5.920 1.00 86.12 103 LEU A CA 1
ATOM 797 C C . LEU A 1 103 ? 1.489 -10.427 6.326 1.00 86.12 103 LEU A C 1
ATOM 799 O O . LEU A 1 103 ? 0.728 -11.002 7.096 1.00 86.12 103 LEU A O 1
ATOM 803 N N . SER A 1 104 ? 2.588 -11.013 5.842 1.00 82.62 104 SER A N 1
ATOM 804 C CA . SER A 1 104 ? 2.941 -12.420 6.100 1.00 82.62 104 SER A CA 1
ATOM 805 C C . SER A 1 104 ? 3.770 -12.629 7.372 1.00 82.62 104 SER A C 1
ATOM 807 O O . SER A 1 104 ? 3.838 -13.749 7.864 1.00 82.62 104 SER A O 1
ATOM 809 N N . ILE A 1 105 ? 4.404 -11.580 7.913 1.00 70.69 105 ILE A N 1
ATOM 810 C CA . ILE A 1 105 ? 5.140 -11.639 9.195 1.00 70.69 105 ILE A CA 1
ATOM 811 C C . ILE A 1 105 ? 4.171 -11.667 10.395 1.00 70.69 105 ILE A C 1
ATOM 813 O O . ILE A 1 105 ? 4.544 -12.077 11.489 1.00 70.69 105 ILE A O 1
ATOM 817 N N . SER A 1 106 ? 2.916 -11.262 10.186 1.00 54.12 106 SER A N 1
ATOM 818 C CA . SER A 1 106 ? 1.868 -11.179 11.212 1.00 54.12 106 SER A CA 1
ATOM 819 C C . SER A 1 106 ? 1.099 -12.504 11.366 1.00 54.12 106 SER A C 1
ATOM 821 O O . SER A 1 106 ? -0.132 -12.502 11.326 1.00 54.12 106 SER A O 1
ATOM 823 N N . GLY A 1 107 ? 1.821 -13.626 11.453 1.00 44.03 107 GLY A N 1
ATOM 824 C CA . GLY A 1 107 ? 1.274 -14.977 11.646 1.00 44.03 107 GLY A CA 1
ATOM 825 C C . GLY A 1 107 ? 1.530 -15.509 13.045 1.00 44.03 107 GLY A C 1
ATOM 826 O O . GLY A 1 107 ? 2.700 -15.431 13.479 1.00 44.03 107 GLY A O 1
#

pLDDT: mean 71.72, std 19.43, range [36.66, 91.31]

Secondary structure (DSSP, 8-state):
--HHHHHHHHHHHHHHIIIIIPPPPTTS----------------------------S----HHHHHHHSPP-TT-S-HHHHHHHHHHHT-S-HHHHHHHHHHHHS--

Organism: NCBI:txid114155

Sequence (107 aa):
WPETWIQEARRLITHEWTMRYKPVPAANAAAPVGGPAGESTTRSRTRRAAFRMSTRGKAVNPLEAYLEAPPLSTVKDPLAYWNTAIKSGSEDAALARMALDFLSISG

Foldseek 3Di:
DPPVVVVVVVVVLVVCCVVPQDPPPCPVVDDDDDDDDDDDDDDDDPPPPPPPPPPPDPPQDLVNVVSPDDDPPVDPDLLVVLVVCCVVVVGDNSVSVSSNVVVVVPD

Radius of gyration: 19.41 Å; chains: 1; bounding box: 49×30×54 Å